Protein AF-A0A9P9H0X3-F1 (afdb_monomer_lite)

InterPro domains:
  IPR010730 Heterokaryon incompatibility [PF06985] (47-166)
  IPR052895 Heterokaryon Regulation/Transcriptional Modulator [PTHR24148] (1-156)

Sequence (168 aa):
MTEYQYSPIPHDKGVIRLLRLLQGFPCERVHCELFEVAAWKPDDITYEALSYTWGTPPATSTPEDDALRHSMSKDTLSKDSKPAGDITLEEITIQNRSGPTTMKIKPNLHSALRYLRRENQDRILWADAICINQLDGVEKGDQIGQMRYIYETPSKSLSGLAKETNSM

Structure (mmCIF, N/CA/C/O backbone):
data_AF-A0A9P9H0X3-F1
#
_entry.id   AF-A0A9P9H0X3-F1
#
loop_
_atom_site.group_PDB
_atom_site.id
_atom_site.type_symbol
_atom_site.label_atom_id
_atom_site.label_alt_id
_atom_site.label_comp_id
_atom_site.label_asym_id
_atom_site.label_entity_id
_atom_site.label_seq_id
_atom_site.pdbx_PDB_ins_code
_atom_site.Cartn_x
_atom_site.Cartn_y
_atom_site.Cartn_z
_atom_site.occupancy
_atom_site.B_iso_or_equiv
_atom_site.auth_seq_id
_atom_site.auth_comp_id
_atom_site.auth_asym_id
_atom_site.auth_atom_id
_atom_site.pdbx_PDB_model_num
ATOM 1 N N . MET A 1 1 ? 7.269 -2.880 16.894 1.00 66.62 1 MET A N 1
ATOM 2 C CA . MET A 1 1 ? 7.296 -3.406 15.512 1.00 66.62 1 MET A CA 1
ATOM 3 C C . MET A 1 1 ? 8.495 -2.804 14.810 1.00 66.62 1 MET A C 1
ATOM 5 O O . MET A 1 1 ? 8.867 -1.689 15.154 1.00 66.62 1 MET A O 1
ATOM 9 N N . THR A 1 2 ? 9.128 -3.544 13.906 1.00 87.94 2 THR A N 1
ATOM 10 C CA . THR A 1 2 ? 10.231 -3.037 13.080 1.00 87.94 2 THR A CA 1
ATOM 11 C C . THR A 1 2 ? 9.684 -2.303 11.859 1.00 87.94 2 THR A C 1
ATOM 13 O O . THR A 1 2 ? 8.585 -2.607 11.393 1.00 87.94 2 THR A O 1
ATOM 16 N N . GLU A 1 3 ? 10.444 -1.338 11.350 1.00 90.62 3 GLU A N 1
ATOM 17 C CA . GLU A 1 3 ? 10.111 -0.639 10.108 1.00 90.62 3 GLU A CA 1
ATOM 18 C C . GLU A 1 3 ? 10.191 -1.599 8.911 1.00 90.62 3 GLU A C 1
ATOM 20 O O . GLU A 1 3 ? 11.033 -2.502 8.874 1.00 90.62 3 GLU A O 1
ATOM 25 N N . TYR A 1 4 ? 9.283 -1.432 7.953 1.00 89.94 4 TYR A N 1
ATOM 26 C CA . TYR A 1 4 ? 9.244 -2.223 6.731 1.00 89.94 4 TYR A CA 1
ATOM 27 C C . TYR A 1 4 ? 10.502 -1.978 5.890 1.00 89.94 4 TYR A C 1
ATOM 29 O O . TYR A 1 4 ? 10.870 -0.836 5.621 1.00 89.94 4 TYR A O 1
ATOM 37 N N . GLN A 1 5 ? 11.125 -3.060 5.424 1.00 88.69 5 GLN A N 1
ATOM 38 C CA . GLN A 1 5 ? 12.251 -3.009 4.496 1.00 88.69 5 GLN A CA 1
ATOM 39 C C . GLN A 1 5 ? 11.839 -3.609 3.155 1.00 88.69 5 GLN A C 1
ATOM 41 O O . GLN A 1 5 ? 11.346 -4.738 3.092 1.00 88.69 5 GLN A O 1
ATOM 46 N N . TYR A 1 6 ? 12.054 -2.847 2.084 1.00 87.88 6 TYR A N 1
ATOM 47 C CA . TYR A 1 6 ? 11.773 -3.290 0.724 1.00 87.88 6 TYR A CA 1
ATOM 48 C C . TYR A 1 6 ? 12.706 -4.436 0.320 1.00 87.88 6 TYR A C 1
ATOM 50 O O . TYR A 1 6 ? 13.917 -4.374 0.528 1.00 87.88 6 TYR A O 1
ATOM 58 N N . SER A 1 7 ? 12.136 -5.468 -0.302 1.00 84.56 7 SER A N 1
ATOM 59 C CA . SER A 1 7 ? 12.920 -6.487 -1.010 1.00 84.56 7 SER A CA 1
ATOM 60 C C . SER A 1 7 ? 13.320 -5.938 -2.383 1.00 84.56 7 SER A C 1
ATOM 62 O O . SER A 1 7 ? 12.452 -5.376 -3.051 1.00 84.56 7 SER A O 1
ATOM 64 N N . PRO A 1 8 ? 14.587 -6.039 -2.818 1.00 83.31 8 PRO A N 1
ATOM 65 C CA . PRO A 1 8 ? 15.028 -5.478 -4.095 1.00 83.31 8 PRO A CA 1
ATOM 66 C C . PRO A 1 8 ? 14.317 -6.159 -5.272 1.00 83.31 8 PRO A C 1
ATOM 68 O O . PRO A 1 8 ? 14.339 -7.386 -5.381 1.00 83.31 8 PRO A O 1
ATOM 71 N N . ILE A 1 9 ? 13.714 -5.368 -6.166 1.00 80.12 9 ILE A N 1
ATOM 72 C CA . ILE A 1 9 ? 13.095 -5.888 -7.392 1.00 80.12 9 ILE A CA 1
ATOM 73 C C . ILE A 1 9 ? 14.159 -5.958 -8.497 1.00 80.12 9 ILE A C 1
ATOM 75 O O . ILE A 1 9 ? 14.846 -4.968 -8.742 1.00 80.12 9 ILE A O 1
ATOM 79 N N . PRO A 1 10 ? 14.277 -7.076 -9.234 1.00 73.31 10 PRO A N 1
ATOM 80 C CA . PRO A 1 10 ? 15.114 -7.134 -10.427 1.00 73.31 10 PRO A CA 1
ATOM 81 C C . PRO A 1 10 ? 14.610 -6.173 -11.518 1.00 73.31 10 PRO A C 1
ATOM 83 O O . PRO A 1 10 ? 13.527 -6.365 -12.074 1.00 73.31 10 PRO A O 1
ATOM 86 N N . HIS A 1 11 ? 15.437 -5.187 -11.865 1.00 64.38 11 HIS A N 1
ATOM 87 C CA . HIS A 1 11 ? 15.142 -4.116 -12.830 1.00 64.38 11 HIS A CA 1
ATOM 88 C C . HIS A 1 11 ? 14.782 -4.616 -14.248 1.00 64.38 11 HIS A C 1
ATOM 90 O O . HIS A 1 11 ? 14.040 -3.964 -14.974 1.00 64.38 11 HIS A O 1
ATOM 96 N N . ASP A 1 12 ? 15.252 -5.805 -14.631 1.00 64.12 12 ASP A N 1
ATOM 97 C CA . ASP A 1 12 ? 15.150 -6.337 -15.999 1.00 64.12 12 ASP A CA 1
ATOM 98 C C . ASP A 1 12 ? 13.827 -7.074 -16.304 1.00 64.12 12 ASP A C 1
ATOM 100 O O . ASP A 1 12 ? 13.519 -7.388 -17.449 1.00 64.12 12 ASP A O 1
ATOM 104 N N . LYS A 1 13 ? 13.013 -7.391 -15.285 1.00 63.75 13 LYS A N 1
ATOM 105 C CA . LYS A 1 13 ? 11.891 -8.343 -15.444 1.00 63.75 13 LYS A CA 1
ATOM 106 C C . LYS A 1 13 ? 10.502 -7.716 -15.530 1.00 63.75 13 LYS A C 1
ATOM 108 O O . LYS A 1 13 ? 9.520 -8.459 -15.581 1.00 63.75 13 LYS A O 1
ATOM 113 N N . GLY A 1 14 ? 10.406 -6.385 -15.529 1.00 75.38 14 GLY A N 1
ATOM 114 C CA . GLY A 1 14 ? 9.121 -5.684 -15.519 1.00 75.38 14 GLY A CA 1
ATOM 115 C C . GLY A 1 14 ? 8.250 -6.108 -14.335 1.00 75.38 14 GLY A C 1
ATOM 116 O O . GLY A 1 14 ? 7.083 -6.438 -14.510 1.00 75.38 14 GLY A O 1
ATOM 117 N N . VAL A 1 15 ? 8.843 -6.244 -13.148 1.00 83.81 15 VAL A N 1
ATOM 118 C CA . VAL A 1 15 ? 8.141 -6.657 -11.927 1.00 83.81 15 VAL A CA 1
ATOM 119 C C . VAL A 1 15 ? 7.685 -5.409 -11.179 1.00 83.81 15 VAL A C 1
ATOM 121 O O . VAL A 1 15 ? 8.454 -4.464 -11.018 1.00 83.81 15 VAL A O 1
ATOM 124 N N . ILE A 1 16 ? 6.444 -5.409 -10.706 1.00 85.56 16 ILE A N 1
ATOM 125 C CA . ILE A 1 16 ? 5.868 -4.346 -9.878 1.00 85.56 16 ILE A CA 1
ATOM 126 C C . ILE A 1 16 ? 5.445 -4.926 -8.531 1.00 85.56 16 ILE A C 1
ATOM 128 O O . ILE A 1 16 ? 5.124 -6.111 -8.428 1.00 85.56 16 ILE A O 1
ATOM 132 N N . ARG A 1 17 ? 5.413 -4.096 -7.487 1.00 89.62 17 ARG A N 1
ATOM 133 C CA . ARG A 1 17 ? 4.764 -4.469 -6.224 1.00 89.62 17 ARG A CA 1
ATOM 134 C C . ARG A 1 17 ? 3.307 -4.039 -6.246 1.00 89.62 17 ARG A C 1
ATOM 136 O O . ARG A 1 17 ? 2.993 -2.942 -6.697 1.00 89.62 17 ARG A O 1
ATOM 143 N N . LEU A 1 18 ? 2.439 -4.891 -5.725 1.00 90.62 18 LEU A N 1
ATOM 144 C CA . LEU A 1 18 ? 1.043 -4.589 -5.461 1.00 90.62 18 LEU A CA 1
ATOM 145 C C . LEU A 1 18 ? 0.782 -4.630 -3.961 1.00 90.62 18 LEU A C 1
ATOM 147 O O . LEU A 1 18 ? 1.383 -5.406 -3.214 1.00 90.62 18 LEU A O 1
ATOM 151 N N . LEU A 1 19 ? -0.146 -3.781 -3.543 1.00 93.25 19 LEU A N 1
ATOM 152 C CA . LEU A 1 19 ? -0.620 -3.662 -2.180 1.00 93.25 19 LEU A CA 1
ATOM 153 C C . LEU A 1 19 ? -1.914 -4.459 -2.031 1.00 93.25 19 LEU A C 1
ATOM 155 O O . LEU A 1 19 ? -2.941 -4.077 -2.588 1.00 93.25 19 LEU A O 1
ATOM 159 N N . ARG A 1 20 ? -1.908 -5.529 -1.238 1.00 94.88 20 ARG A N 1
ATOM 160 C CA . ARG A 1 20 ? -3.151 -6.136 -0.754 1.00 94.88 20 ARG A CA 1
ATOM 161 C C . ARG A 1 20 ? -3.577 -5.407 0.511 1.00 94.88 20 ARG A C 1
ATOM 163 O O . ARG A 1 20 ? -2.961 -5.562 1.557 1.00 94.88 20 ARG A O 1
ATOM 170 N N . LEU A 1 21 ? -4.621 -4.605 0.412 1.00 95.75 21 LEU A N 1
ATOM 171 C CA . LEU A 1 21 ? -5.291 -3.983 1.542 1.00 95.75 21 LEU A CA 1
ATOM 172 C C . LEU A 1 21 ? -6.200 -5.022 2.204 1.00 95.75 21 LEU A C 1
ATOM 174 O O . LEU A 1 21 ? -7.173 -5.457 1.585 1.00 95.75 21 LEU A O 1
ATOM 178 N N . LEU A 1 22 ? -5.871 -5.418 3.435 1.00 95.81 22 LEU A N 1
ATOM 179 C CA . LEU A 1 22 ? -6.607 -6.457 4.152 1.00 95.81 22 LEU A CA 1
ATOM 180 C C . LEU A 1 22 ? -7.947 -5.931 4.669 1.00 95.81 22 LEU A C 1
ATOM 182 O O . LEU A 1 22 ? -8.069 -4.769 5.080 1.00 95.81 22 LEU A O 1
ATOM 186 N N . GLN A 1 23 ? -8.941 -6.813 4.667 1.00 95.44 23 GLN A N 1
ATOM 187 C CA . GLN A 1 23 ? -10.254 -6.545 5.225 1.00 95.44 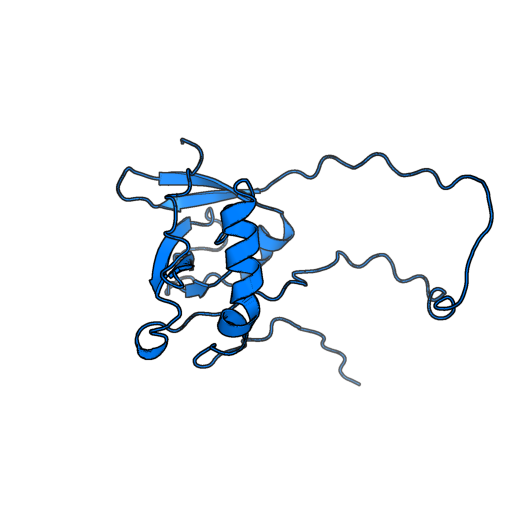23 GLN A CA 1
ATOM 188 C C . GLN A 1 23 ? -10.200 -6.220 6.723 1.00 95.44 23 GLN A C 1
ATOM 190 O O . GLN A 1 23 ? -9.303 -6.645 7.453 1.00 95.44 23 GLN A O 1
ATOM 195 N N . GLY A 1 24 ? -11.208 -5.494 7.195 1.00 92.31 24 GLY A N 1
ATOM 196 C CA . GLY A 1 24 ? -11.478 -5.324 8.621 1.00 92.31 24 GLY A CA 1
ATOM 197 C C . GLY A 1 24 ? -12.249 -4.045 8.919 1.00 92.31 24 GLY A C 1
ATOM 198 O O . GLY A 1 24 ? -12.585 -3.278 8.015 1.00 92.31 24 GLY A O 1
ATOM 199 N N . PHE A 1 25 ? -12.445 -3.744 10.201 1.00 89.38 25 PHE A N 1
ATOM 200 C CA . PHE A 1 25 ? -13.312 -2.646 10.639 1.00 89.38 25 PHE A CA 1
ATOM 201 C C . PHE A 1 25 ? -12.697 -1.242 10.483 1.00 89.38 25 PHE A C 1
ATOM 203 O O . PHE A 1 25 ? -11.483 -1.091 10.628 1.00 89.38 25 PHE A O 1
ATOM 210 N N . PRO A 1 26 ? -13.501 -0.182 10.272 1.00 81.44 26 PRO A N 1
ATOM 211 C CA . PRO A 1 26 ? -13.001 1.189 10.094 1.00 81.44 26 PRO A CA 1
ATOM 212 C C . PRO A 1 26 ? -12.150 1.735 11.255 1.00 81.44 26 PRO A C 1
ATOM 214 O O . PRO A 1 26 ? -11.264 2.564 11.041 1.00 81.44 26 PRO A O 1
ATOM 217 N N . CYS A 1 27 ? -12.414 1.281 12.484 1.00 86.25 27 CYS A N 1
ATOM 218 C CA . CYS A 1 27 ? -11.710 1.728 13.690 1.00 86.25 27 CYS A CA 1
ATOM 219 C C . CYS A 1 27 ? -10.345 1.055 13.890 1.00 86.25 27 CYS A C 1
ATOM 221 O O . CYS A 1 27 ? -9.547 1.514 14.706 1.00 86.25 27 CYS A O 1
ATOM 223 N N . GLU A 1 28 ? -10.066 -0.033 13.176 1.00 90.75 28 GLU A N 1
ATOM 224 C CA . GLU A 1 28 ? -8.806 -0.749 13.321 1.00 90.75 28 GLU A CA 1
ATOM 225 C C . GLU A 1 28 ? -7.683 -0.073 12.528 1.00 90.75 28 GLU A C 1
ATOM 227 O O . GLU A 1 28 ? -7.880 0.746 11.620 1.00 90.75 28 GLU A O 1
ATOM 232 N N . ARG A 1 29 ? -6.451 -0.446 12.870 1.00 92.88 29 ARG A N 1
ATOM 233 C CA . ARG A 1 29 ? -5.286 -0.074 12.077 1.00 92.88 29 ARG A CA 1
ATOM 234 C C . ARG A 1 29 ? -5.383 -0.692 10.681 1.00 92.88 29 ARG A C 1
ATOM 236 O O . ARG A 1 29 ? -5.866 -1.814 10.508 1.00 92.88 29 ARG A O 1
ATOM 243 N N . VAL A 1 30 ? -4.906 0.049 9.685 1.00 95.44 30 VAL A N 1
ATOM 244 C CA . VAL A 1 30 ? -4.789 -0.451 8.317 1.00 95.44 30 VAL A CA 1
ATOM 245 C C . VAL A 1 30 ? -3.696 -1.516 8.269 1.00 95.44 30 VAL A C 1
ATOM 247 O O . VAL A 1 30 ? -2.540 -1.244 8.601 1.00 95.44 30 VAL A O 1
ATOM 250 N N . HIS A 1 31 ? -4.082 -2.722 7.860 1.00 96.00 31 HIS A N 1
ATOM 251 C CA . HIS A 1 31 ? -3.174 -3.830 7.612 1.00 96.00 31 HIS A CA 1
ATOM 252 C C . HIS A 1 31 ? -3.106 -4.090 6.114 1.00 96.00 31 HIS A C 1
ATOM 254 O O . HIS A 1 31 ? -4.135 -4.106 5.434 1.00 96.00 31 HIS A O 1
ATOM 260 N N . CYS A 1 32 ? -1.898 -4.305 5.619 1.00 95.62 32 CYS A N 1
ATOM 261 C CA . CYS A 1 32 ? -1.650 -4.589 4.221 1.00 95.62 32 CYS A CA 1
ATOM 262 C C . CYS A 1 32 ? -0.624 -5.710 4.062 1.00 95.62 32 CYS A C 1
ATOM 264 O O . CYS A 1 32 ? 0.172 -5.958 4.962 1.00 95.62 32 CYS A O 1
ATOM 266 N N . GLU A 1 33 ? -0.583 -6.321 2.887 1.00 95.00 33 GLU A N 1
ATOM 267 C CA . GLU A 1 33 ? 0.533 -7.140 2.412 1.00 95.00 33 GLU A CA 1
ATOM 268 C C . GLU A 1 33 ? 1.119 -6.492 1.158 1.00 95.00 33 GLU A C 1
ATOM 270 O O . GLU A 1 33 ? 0.382 -5.940 0.337 1.00 95.00 33 GLU A O 1
ATOM 275 N N . LEU A 1 34 ? 2.438 -6.571 0.994 1.00 92.75 34 LEU A N 1
ATOM 276 C CA . LEU A 1 34 ? 3.112 -6.146 -0.229 1.00 92.75 34 LEU A CA 1
ATOM 277 C C . LEU A 1 34 ? 3.665 -7.381 -0.936 1.00 92.75 34 LEU A C 1
ATOM 279 O O . LEU A 1 34 ? 4.358 -8.190 -0.318 1.00 92.75 34 LEU A O 1
ATOM 283 N N . PHE A 1 35 ? 3.343 -7.540 -2.216 1.00 90.00 35 PHE A N 1
ATOM 284 C CA . PHE A 1 35 ? 3.759 -8.704 -2.994 1.00 90.00 35 PHE A CA 1
ATOM 285 C C . PHE A 1 35 ? 4.140 -8.312 -4.420 1.00 90.00 35 PHE A C 1
ATOM 287 O O . PHE A 1 35 ? 3.642 -7.331 -4.967 1.00 90.00 35 PHE A O 1
ATOM 294 N N . GLU A 1 36 ? 5.057 -9.071 -5.006 1.00 88.50 36 GLU A N 1
ATOM 295 C CA . GLU A 1 36 ? 5.638 -8.799 -6.320 1.00 88.50 36 GLU A CA 1
ATOM 296 C C . GLU A 1 36 ? 4.898 -9.566 -7.415 1.00 88.50 36 GLU A C 1
ATOM 298 O O . GLU A 1 36 ? 4.583 -10.749 -7.260 1.00 88.50 36 GLU A O 1
ATOM 303 N N . VAL A 1 37 ? 4.641 -8.897 -8.537 1.00 84.06 37 VAL A N 1
ATOM 304 C CA . VAL A 1 37 ? 3.985 -9.472 -9.712 1.00 84.06 37 VAL A CA 1
ATOM 305 C C . VAL A 1 37 ? 4.707 -9.048 -10.983 1.00 84.06 37 VAL A C 1
ATOM 307 O O . VAL A 1 37 ? 5.234 -7.942 -11.083 1.00 84.06 37 VAL A O 1
ATOM 310 N N . ALA A 1 38 ? 4.726 -9.924 -11.981 1.00 78.75 38 ALA A N 1
ATOM 311 C CA . ALA A 1 38 ? 5.245 -9.600 -13.303 1.00 78.75 38 ALA A CA 1
ATOM 312 C C . ALA A 1 38 ? 4.222 -8.750 -14.078 1.00 78.75 38 ALA A C 1
ATOM 314 O O . ALA A 1 38 ? 3.157 -9.249 -14.431 1.00 78.75 38 ALA A O 1
ATOM 315 N N . ALA A 1 39 ? 4.549 -7.494 -14.393 1.00 68.12 39 ALA A N 1
ATOM 316 C CA . ALA A 1 39 ? 3.667 -6.573 -15.119 1.00 68.12 39 ALA A CA 1
ATOM 317 C C . ALA A 1 39 ? 3.323 -7.053 -16.540 1.00 68.12 39 ALA A C 1
ATOM 319 O O . ALA A 1 39 ? 2.292 -6.677 -17.086 1.00 68.12 39 ALA A O 1
ATOM 320 N N . TRP A 1 40 ? 4.154 -7.919 -17.129 1.00 64.69 40 TRP A N 1
ATOM 321 C CA . TRP A 1 40 ? 3.929 -8.513 -18.451 1.00 64.69 40 TRP A CA 1
ATOM 322 C C . TRP A 1 40 ? 2.956 -9.708 -18.449 1.00 64.69 40 TRP A C 1
ATOM 324 O O . TRP A 1 40 ? 2.642 -10.227 -19.519 1.00 64.69 40 TRP A O 1
ATOM 334 N N . LYS A 1 41 ? 2.456 -10.142 -17.280 1.00 62.94 41 LYS A N 1
ATOM 335 C CA . LYS A 1 41 ? 1.371 -11.135 -17.142 1.00 62.94 41 LYS A CA 1
ATOM 336 C C . LYS A 1 41 ? 0.154 -10.538 -16.422 1.00 62.94 41 LYS A C 1
ATOM 338 O O . LYS A 1 41 ? -0.107 -10.877 -15.268 1.00 62.94 41 LYS A O 1
ATOM 343 N N . PRO A 1 42 ? -0.604 -9.654 -17.083 1.00 55.94 42 PRO A N 1
ATOM 344 C CA . PRO A 1 42 ? -1.773 -9.020 -16.478 1.00 55.94 42 PRO A CA 1
ATOM 345 C C . PRO A 1 42 ? -2.994 -9.942 -16.332 1.00 55.94 42 PRO A C 1
ATOM 347 O O . PRO A 1 42 ? -3.918 -9.597 -15.599 1.00 55.94 42 PRO A O 1
ATOM 350 N N . ASP A 1 43 ? -3.015 -11.099 -17.003 1.00 58.81 43 ASP A N 1
ATOM 351 C CA . ASP A 1 43 ? -4.198 -11.973 -17.054 1.00 58.81 43 ASP A CA 1
ATOM 352 C C . ASP A 1 43 ? -4.518 -12.684 -15.727 1.00 58.81 43 ASP A C 1
ATOM 354 O O . ASP A 1 43 ? -5.648 -13.129 -15.535 1.00 58.81 43 ASP A O 1
ATOM 358 N N . ASP A 1 44 ? -3.568 -12.752 -14.788 1.00 65.12 44 ASP A N 1
ATOM 359 C CA . ASP A 1 44 ? -3.752 -13.489 -13.529 1.00 65.12 44 ASP A CA 1
ATOM 360 C C . ASP A 1 44 ? -4.194 -12.604 -12.347 1.00 65.12 44 ASP A C 1
ATOM 362 O O . ASP A 1 44 ? -4.659 -13.129 -11.332 1.00 65.12 44 ASP A O 1
ATOM 366 N N . ILE A 1 45 ? -4.032 -11.272 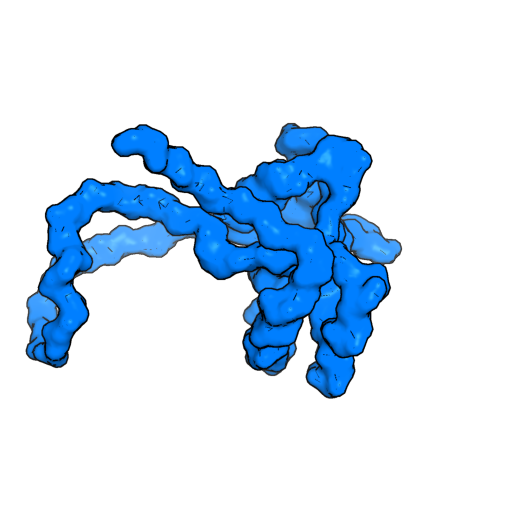-12.420 1.00 72.56 45 ILE A N 1
ATOM 367 C CA . ILE A 1 45 ? -4.240 -10.384 -11.261 1.00 72.56 45 ILE A CA 1
ATOM 368 C C . ILE A 1 45 ? -4.906 -9.067 -11.668 1.00 72.56 45 ILE A C 1
ATOM 370 O O . ILE A 1 45 ? -4.326 -8.238 -12.365 1.00 72.56 45 ILE A O 1
ATOM 374 N N . THR A 1 46 ? -6.102 -8.830 -11.128 1.00 78.12 46 THR A N 1
ATOM 375 C CA . THR A 1 46 ? -6.795 -7.540 -11.209 1.00 78.12 46 THR A CA 1
ATOM 376 C C . THR A 1 46 ? -6.425 -6.662 -10.018 1.00 78.12 46 THR A C 1
ATOM 378 O O . THR A 1 46 ? -6.538 -7.087 -8.867 1.00 78.12 46 THR A O 1
ATOM 381 N N . TYR A 1 47 ? -6.016 -5.423 -10.288 1.00 80.69 47 TYR A N 1
ATOM 382 C CA . TYR A 1 47 ? -5.709 -4.424 -9.267 1.00 80.69 47 TYR A CA 1
ATOM 383 C C . TYR A 1 47 ? -6.198 -3.035 -9.680 1.00 80.69 47 TYR A C 1
ATOM 385 O O . TYR A 1 47 ? -6.446 -2.765 -10.855 1.00 80.69 47 TYR A O 1
ATOM 393 N N . GLU A 1 48 ? -6.319 -2.142 -8.700 1.00 81.94 48 GLU A N 1
ATOM 394 C CA . GLU A 1 48 ? -6.750 -0.761 -8.918 1.00 81.94 48 GLU A CA 1
ATOM 395 C C . GLU A 1 48 ? -5.596 0.208 -8.662 1.00 81.94 48 GLU A C 1
ATOM 397 O O . GLU A 1 48 ? -5.035 0.259 -7.566 1.00 81.94 48 GLU A O 1
ATOM 402 N N . ALA A 1 49 ? -5.228 0.985 -9.681 1.00 82.00 49 ALA A N 1
ATOM 403 C CA . ALA A 1 49 ? -4.179 1.987 -9.561 1.00 82.00 49 ALA A CA 1
ATOM 404 C C . ALA A 1 49 ? -4.706 3.252 -8.879 1.00 82.00 49 ALA A C 1
ATOM 406 O O . ALA A 1 49 ? -5.709 3.847 -9.286 1.00 82.00 49 ALA A O 1
ATOM 407 N N . LEU A 1 50 ? -3.991 3.687 -7.849 1.00 80.19 50 LEU A N 1
ATOM 408 C CA . LEU A 1 50 ? -4.318 4.871 -7.097 1.00 80.19 50 LEU A CA 1
ATOM 409 C C . LEU A 1 50 ? -3.721 6.135 -7.783 1.00 80.19 50 LEU A C 1
ATOM 411 O O . LEU A 1 50 ? -2.593 6.514 -7.497 1.00 80.19 50 LEU A O 1
ATOM 415 N N . SER A 1 51 ? -4.491 6.817 -8.650 1.00 65.50 51 SER A N 1
ATOM 416 C CA . SER A 1 51 ? -4.184 8.118 -9.298 1.00 65.50 51 SER A CA 1
ATOM 417 C C . SER A 1 51 ? -3.555 9.198 -8.400 1.00 65.50 51 SER A C 1
ATOM 419 O O . SER A 1 51 ? -4.097 9.543 -7.360 1.00 65.50 51 SER A O 1
ATOM 421 N N . TYR A 1 52 ? -2.491 9.841 -8.885 1.00 52.09 52 TYR A N 1
ATOM 422 C CA . TYR A 1 52 ? -1.630 10.839 -8.221 1.00 52.09 52 TYR A CA 1
ATOM 423 C C . TYR A 1 52 ? -2.294 12.036 -7.494 1.00 52.09 52 TYR A C 1
ATOM 425 O O . TYR A 1 52 ? -1.605 12.782 -6.798 1.00 52.09 52 TYR A O 1
ATOM 433 N N . THR A 1 53 ? -3.605 12.241 -7.605 1.00 52.00 53 THR A N 1
ATOM 434 C CA . THR A 1 53 ? -4.355 13.334 -6.964 1.00 52.00 53 THR A CA 1
ATOM 435 C C . THR A 1 53 ? -5.224 12.833 -5.808 1.00 52.00 53 THR A C 1
ATOM 437 O O . THR A 1 53 ? -6.433 13.066 -5.780 1.00 52.00 53 THR A O 1
ATOM 440 N N . TRP A 1 54 ? -4.632 12.145 -4.828 1.00 52.88 54 TRP A N 1
ATOM 441 C CA . TRP A 1 54 ? -5.322 11.794 -3.576 1.00 52.88 54 TRP A CA 1
ATOM 442 C C . TRP A 1 54 ? -5.491 13.030 -2.694 1.00 52.88 54 TRP A C 1
ATOM 444 O O . TRP A 1 54 ? -4.763 13.201 -1.719 1.00 52.88 54 TRP A O 1
ATOM 454 N N . GLY A 1 55 ? -6.431 13.895 -3.079 1.00 40.09 55 GLY A N 1
ATOM 455 C CA . GLY A 1 55 ? -6.873 15.067 -2.333 1.00 40.09 55 GLY A CA 1
ATOM 456 C C . GLY A 1 55 ? -5.777 16.106 -2.128 1.00 40.09 55 GLY A C 1
ATOM 457 O O . GLY A 1 55 ? -5.042 16.066 -1.142 1.00 40.09 55 GLY A O 1
ATOM 458 N N . THR A 1 56 ? -5.721 17.116 -2.996 1.00 41.69 56 THR A N 1
ATOM 459 C CA . THR A 1 56 ? -5.294 18.433 -2.517 1.00 41.69 56 THR A CA 1
ATOM 460 C C . THR A 1 56 ? -6.232 18.767 -1.350 1.00 41.69 56 THR A C 1
ATOM 462 O O . THR A 1 56 ? -7.449 18.655 -1.538 1.00 41.69 56 THR A O 1
ATOM 465 N N . PRO A 1 57 ? -5.755 19.136 -0.143 1.00 42.09 57 PRO A N 1
ATOM 466 C CA . PRO A 1 57 ? -6.650 19.831 0.775 1.00 42.09 57 PRO A CA 1
ATOM 467 C C . PRO A 1 57 ? -7.239 21.001 -0.020 1.00 42.09 57 PRO A C 1
ATOM 469 O O . PRO A 1 57 ? -6.479 21.603 -0.787 1.00 42.09 57 PRO A O 1
ATOM 472 N N . PRO A 1 58 ? -8.547 21.298 0.068 1.00 39.22 58 PRO A N 1
ATOM 473 C CA . PRO A 1 58 ? -9.089 22.470 -0.594 1.00 39.22 58 PRO A CA 1
ATOM 474 C C . PRO A 1 58 ? -8.288 23.667 -0.086 1.00 39.22 58 PRO A C 1
ATOM 476 O O . PRO A 1 58 ? -8.449 24.110 1.051 1.00 39.22 58 PRO A O 1
ATOM 479 N N . ALA A 1 59 ? -7.348 24.134 -0.908 1.00 42.47 59 ALA A N 1
ATOM 480 C CA . ALA A 1 59 ? -6.781 25.445 -0.746 1.00 42.47 59 ALA A CA 1
ATOM 481 C C . ALA A 1 59 ? -7.983 26.349 -0.944 1.00 42.47 59 ALA A C 1
ATOM 483 O O . ALA A 1 59 ? -8.610 26.321 -2.003 1.00 42.47 59 ALA A O 1
ATOM 484 N N . THR A 1 60 ? -8.365 27.009 0.142 1.00 32.03 60 THR A N 1
ATOM 485 C CA . THR A 1 60 ? -9.400 28.024 0.212 1.00 32.03 60 THR A CA 1
ATOM 486 C C . THR A 1 60 ? -9.481 28.746 -1.124 1.00 32.03 60 THR A C 1
ATOM 488 O O . THR A 1 60 ? -8.536 29.421 -1.523 1.00 32.03 60 THR A O 1
ATOM 491 N N . SER A 1 61 ? -10.574 28.524 -1.844 1.00 38.72 61 SER A N 1
ATOM 492 C CA . SER A 1 61 ? -10.843 29.153 -3.124 1.00 38.72 61 SER A CA 1
ATOM 493 C C . SER A 1 61 ? -10.945 30.662 -2.910 1.00 38.72 61 SER A C 1
ATOM 495 O O . SER A 1 61 ? -11.993 31.159 -2.497 1.00 38.72 61 SER A O 1
ATOM 497 N N . THR A 1 62 ? -9.865 31.394 -3.165 1.00 36.09 62 THR A N 1
ATOM 498 C CA . THR A 1 62 ? -9.959 32.794 -3.574 1.00 36.09 62 THR A CA 1
ATOM 499 C C . THR A 1 62 ? -10.056 32.811 -5.100 1.00 36.09 62 THR A C 1
ATOM 501 O O . THR A 1 62 ? -9.180 32.261 -5.772 1.00 36.09 62 THR A O 1
ATOM 504 N N . PRO A 1 63 ? -11.136 33.364 -5.672 1.00 40.62 63 PRO A N 1
ATOM 505 C CA . PRO A 1 63 ? -11.326 33.417 -7.114 1.00 40.62 63 PRO A CA 1
ATOM 506 C C . PRO A 1 63 ? -10.472 34.547 -7.702 1.00 40.62 63 PRO A C 1
ATOM 508 O O . PRO A 1 63 ? -10.981 35.635 -7.942 1.00 40.62 63 PRO A O 1
ATOM 511 N N . GLU A 1 64 ? -9.170 34.325 -7.900 1.00 40.22 64 GLU A N 1
ATOM 512 C CA . GLU A 1 64 ? -8.319 35.310 -8.598 1.00 40.22 64 GLU A CA 1
ATOM 513 C C . GLU A 1 64 ? -7.134 34.748 -9.412 1.00 40.22 64 GLU A C 1
ATOM 515 O O . GLU A 1 64 ? -6.454 35.520 -10.080 1.00 40.22 64 GLU A O 1
ATOM 520 N N . ASP A 1 65 ? -6.919 33.430 -9.485 1.00 37.28 65 ASP A N 1
ATOM 521 C CA . ASP A 1 65 ? -5.721 32.855 -10.139 1.00 37.28 65 ASP A CA 1
ATOM 522 C C . ASP A 1 65 ? -5.955 32.235 -11.540 1.00 37.28 65 ASP A C 1
ATOM 524 O O . ASP A 1 65 ? -5.275 31.290 -11.938 1.00 37.28 65 ASP A O 1
ATOM 528 N N . ASP A 1 66 ? -6.890 32.775 -12.336 1.00 39.38 66 ASP A N 1
ATOM 529 C CA . ASP A 1 66 ? -7.117 32.323 -13.731 1.00 39.38 66 ASP A CA 1
ATOM 530 C C . ASP A 1 66 ? -6.324 33.118 -14.793 1.00 39.38 66 ASP A C 1
ATOM 532 O O . ASP A 1 66 ? -6.517 32.943 -15.991 1.00 39.38 66 ASP A O 1
ATOM 536 N N . ALA A 1 67 ? -5.392 33.998 -14.410 1.00 37.81 67 ALA A N 1
ATOM 537 C CA . ALA A 1 67 ? -4.779 34.915 -15.379 1.00 37.81 67 ALA A CA 1
ATOM 538 C C . ALA A 1 67 ? -3.263 35.101 -15.262 1.00 37.81 67 ALA A C 1
ATOM 540 O O . ALA A 1 67 ? -2.793 36.221 -15.402 1.00 37.81 67 ALA A O 1
ATOM 541 N N . LEU A 1 68 ? -2.454 34.052 -15.065 1.00 39.16 68 LEU A N 1
ATOM 542 C CA . LEU A 1 68 ? -0.996 34.201 -15.235 1.00 39.16 68 LEU A CA 1
ATOM 543 C C . LEU A 1 68 ? -0.270 32.904 -15.631 1.00 39.16 68 LEU A C 1
ATOM 545 O O . LEU A 1 68 ? 0.665 32.435 -14.990 1.00 39.16 68 LEU A O 1
ATOM 549 N N . ARG A 1 69 ? -0.640 32.356 -16.792 1.00 41.88 69 ARG A N 1
ATOM 550 C CA . ARG A 1 69 ? 0.307 31.623 -17.647 1.00 41.88 69 ARG A CA 1
ATOM 551 C C . ARG A 1 69 ? 0.697 32.526 -18.810 1.00 41.88 69 ARG A C 1
ATOM 553 O O . ARG A 1 69 ? 0.112 32.379 -19.871 1.00 41.88 69 ARG A O 1
ATOM 560 N N . HIS A 1 70 ? 1.634 33.458 -18.619 1.00 33.88 70 HIS A N 1
ATOM 561 C CA . HIS A 1 70 ? 2.518 33.967 -19.683 1.00 33.88 70 HIS A CA 1
ATOM 562 C C . HIS A 1 70 ? 3.639 34.865 -19.118 1.00 33.88 70 HIS A C 1
ATOM 564 O O . HIS A 1 70 ? 3.375 35.888 -18.499 1.00 33.88 70 HIS A O 1
ATOM 570 N N . SER A 1 71 ? 4.875 34.514 -19.491 1.00 34.72 71 SER A N 1
ATOM 571 C CA . SER A 1 71 ? 6.072 35.368 -19.605 1.00 34.72 71 SER A CA 1
ATOM 572 C C . SER A 1 71 ? 6.897 35.740 -18.352 1.00 34.72 71 SER A C 1
ATOM 574 O O . SER A 1 71 ? 6.431 35.781 -17.224 1.00 34.72 71 SER A O 1
ATOM 576 N N . MET A 1 72 ? 8.188 35.955 -18.622 1.00 31.72 72 MET A N 1
ATOM 577 C CA . MET A 1 72 ? 9.367 35.960 -17.748 1.00 31.72 72 MET A CA 1
ATOM 578 C C . MET A 1 72 ? 9.565 37.189 -16.828 1.00 31.72 72 MET A C 1
ATOM 580 O O . MET A 1 72 ? 9.157 38.295 -17.162 1.00 31.72 72 MET A O 1
ATOM 584 N N . SER A 1 73 ? 10.364 36.963 -15.769 1.00 41.66 73 SER A N 1
ATOM 585 C CA . SER A 1 73 ? 11.325 37.858 -15.076 1.00 41.66 73 SER A CA 1
ATOM 586 C C . SER A 1 73 ? 10.874 39.201 -14.468 1.00 41.66 73 SER A C 1
ATOM 588 O O . SER A 1 73 ? 10.728 40.179 -15.194 1.00 41.66 73 SER A O 1
ATOM 590 N N . LYS A 1 74 ? 10.900 39.310 -13.123 1.00 32.81 74 LYS A N 1
ATOM 591 C CA . LYS A 1 74 ? 11.749 40.254 -12.343 1.00 32.81 74 LYS A CA 1
ATOM 592 C C . LYS A 1 74 ? 11.511 40.167 -10.822 1.00 32.81 74 LYS A C 1
ATOM 594 O O . LYS A 1 74 ? 10.379 40.124 -10.366 1.00 32.81 74 LYS A O 1
ATOM 599 N N . ASP A 1 75 ? 12.630 40.153 -10.103 1.00 31.75 75 ASP A N 1
ATOM 600 C CA . ASP A 1 75 ? 12.934 40.681 -8.764 1.00 31.75 75 ASP A CA 1
ATOM 601 C C . ASP A 1 75 ? 11.844 40.908 -7.688 1.00 31.75 75 ASP A C 1
ATOM 603 O O . ASP A 1 75 ? 10.955 41.739 -7.822 1.00 31.75 75 ASP A O 1
ATOM 607 N N . THR A 1 76 ? 12.134 40.300 -6.526 1.00 37.31 76 THR A N 1
ATOM 608 C CA . THR A 1 76 ? 12.137 40.891 -5.167 1.00 37.31 76 THR A CA 1
ATOM 609 C C . THR A 1 76 ? 10.810 41.352 -4.541 1.00 37.31 76 THR A C 1
ATOM 611 O O . THR A 1 76 ? 10.388 42.488 -4.714 1.00 37.31 76 THR A O 1
ATOM 614 N N . LEU A 1 77 ? 10.252 40.511 -3.655 1.00 35.00 77 LEU A N 1
ATOM 615 C CA . LEU A 1 77 ? 10.206 40.706 -2.185 1.00 35.00 77 LEU A CA 1
ATOM 616 C C . LEU A 1 77 ? 8.927 40.121 -1.548 1.00 35.00 77 LEU A C 1
ATOM 618 O O . LEU A 1 77 ? 7.811 40.465 -1.916 1.00 35.00 77 LEU A O 1
ATOM 622 N N . SER A 1 78 ? 9.156 39.293 -0.526 1.00 41.72 78 SER A N 1
ATOM 623 C CA . SER A 1 78 ? 8.266 38.928 0.586 1.00 41.72 78 SER A CA 1
ATOM 624 C C . SER A 1 78 ? 6.892 38.326 0.279 1.00 41.72 78 SER A C 1
ATOM 626 O O . SER A 1 78 ? 5.889 39.016 0.130 1.00 41.72 78 SER A O 1
ATOM 628 N N . LYS A 1 79 ? 6.812 37.001 0.416 1.00 34.47 79 LYS A N 1
ATOM 629 C CA . LYS A 1 79 ? 5.664 36.362 1.063 1.00 34.47 79 LYS A CA 1
ATOM 630 C C . LYS A 1 79 ? 6.222 35.417 2.110 1.00 34.47 79 LYS A C 1
ATOM 632 O O . LYS A 1 79 ? 6.960 34.500 1.763 1.00 34.47 79 LYS A O 1
ATOM 637 N N . ASP A 1 80 ? 5.915 35.699 3.370 1.00 37.69 80 ASP A N 1
ATOM 638 C CA . ASP A 1 80 ? 6.194 34.845 4.515 1.00 37.69 80 ASP A CA 1
ATOM 639 C C . ASP A 1 80 ? 5.777 33.404 4.211 1.00 37.69 80 ASP A C 1
ATOM 641 O O . ASP A 1 80 ? 4.607 33.021 4.305 1.00 37.69 80 ASP A O 1
ATOM 645 N N . SER A 1 81 ? 6.760 32.598 3.818 1.00 41.50 81 SER A N 1
ATOM 646 C CA . SER A 1 81 ? 6.644 31.154 3.794 1.00 41.50 81 SER A CA 1
ATOM 647 C C . SER A 1 81 ? 6.381 30.732 5.229 1.00 41.50 81 SER A C 1
ATOM 649 O O . SER A 1 81 ? 7.297 30.714 6.053 1.00 41.50 81 SER A O 1
ATOM 651 N N . LYS A 1 82 ? 5.118 30.412 5.539 1.00 48.62 82 LYS A N 1
ATOM 652 C CA . LYS A 1 82 ? 4.782 29.625 6.728 1.00 48.62 82 LYS A CA 1
ATOM 653 C C . LYS A 1 82 ? 5.815 28.495 6.814 1.00 48.62 82 LYS A C 1
ATOM 655 O O . LYS A 1 82 ? 5.989 27.795 5.810 1.00 48.62 82 LYS A O 1
ATOM 660 N N . PRO A 1 83 ? 6.532 28.338 7.941 1.00 39.16 83 PRO A N 1
ATOM 661 C CA . PRO A 1 83 ? 7.526 27.285 8.050 1.00 39.16 83 PRO A CA 1
ATOM 662 C C . PRO A 1 83 ? 6.818 25.963 7.782 1.00 39.16 83 PRO A C 1
ATOM 664 O O . PRO A 1 83 ? 5.680 25.788 8.222 1.00 39.16 83 PRO A O 1
ATOM 667 N N . ALA A 1 84 ? 7.462 25.097 6.997 1.00 51.16 84 ALA A N 1
ATOM 668 C CA . ALA A 1 84 ? 6.974 23.774 6.639 1.00 51.16 84 ALA A CA 1
ATOM 669 C C . ALA A 1 84 ? 6.417 23.086 7.893 1.00 51.16 84 ALA A C 1
ATOM 671 O O . ALA A 1 84 ? 7.176 22.634 8.747 1.00 51.16 84 ALA A O 1
ATOM 672 N N . GLY A 1 85 ? 5.090 23.120 8.042 1.00 47.81 85 GLY A N 1
ATOM 673 C CA . GLY A 1 85 ? 4.409 22.533 9.183 1.00 47.81 85 GLY A CA 1
ATOM 674 C C . GLY A 1 85 ? 4.736 21.053 9.190 1.00 47.81 85 GLY A C 1
ATOM 675 O O . GLY A 1 85 ? 4.601 20.400 8.158 1.00 47.81 85 GLY A O 1
ATOM 676 N N . ASP A 1 86 ? 5.223 20.574 10.326 1.00 58.88 86 ASP A N 1
ATOM 677 C CA . ASP A 1 86 ? 5.569 19.183 10.583 1.00 58.88 86 ASP A CA 1
ATOM 678 C C . ASP A 1 86 ? 4.442 18.263 10.076 1.00 58.88 86 ASP A C 1
ATOM 680 O O . ASP A 1 86 ? 3.347 18.226 10.643 1.00 58.88 86 ASP A O 1
ATOM 684 N N . ILE A 1 87 ? 4.648 17.603 8.930 1.00 70.94 87 ILE A N 1
ATOM 685 C CA . ILE A 1 87 ? 3.647 16.689 8.375 1.00 70.94 87 ILE A CA 1
ATOM 686 C C . ILE A 1 87 ? 3.724 15.422 9.217 1.00 70.94 87 ILE A C 1
ATOM 688 O O . ILE A 1 87 ? 4.595 14.577 9.007 1.00 70.94 87 ILE A O 1
ATOM 692 N N . THR A 1 88 ? 2.795 15.278 10.159 1.00 85.69 88 THR A N 1
ATOM 693 C CA . THR A 1 88 ? 2.655 14.060 10.957 1.00 85.69 88 THR A CA 1
ATOM 694 C C . THR A 1 88 ? 2.288 12.897 10.037 1.00 85.69 88 THR A C 1
ATOM 696 O O . THR A 1 88 ? 1.198 12.865 9.465 1.00 85.69 88 THR A O 1
ATOM 699 N N . LEU A 1 89 ? 3.217 11.958 9.848 1.00 90.50 89 LEU A N 1
ATOM 700 C CA . LEU A 1 89 ? 2.975 10.747 9.066 1.00 90.50 89 LEU A CA 1
ATOM 701 C C . LEU A 1 89 ? 2.094 9.769 9.850 1.00 90.50 89 LEU A C 1
ATOM 703 O O . LEU A 1 89 ? 2.227 9.637 11.066 1.00 90.50 89 LEU A O 1
ATOM 707 N N . GLU A 1 90 ? 1.247 9.046 9.129 1.00 93.50 90 GLU A N 1
ATOM 708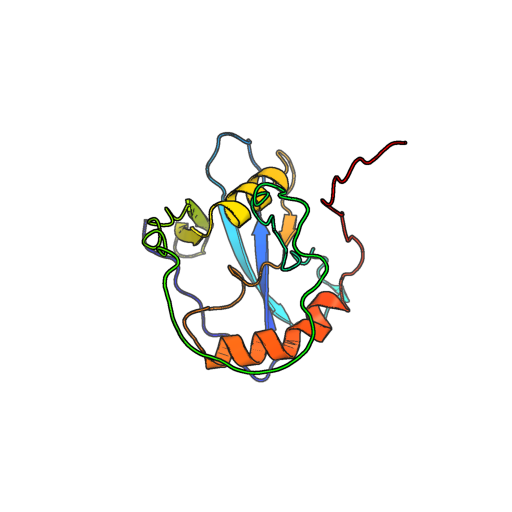 C CA . GLU A 1 90 ? 0.385 7.995 9.667 1.00 93.50 90 GLU A CA 1
ATOM 709 C C . GLU A 1 90 ? 1.049 6.627 9.516 1.00 93.50 90 GLU A C 1
ATOM 711 O O . GLU A 1 90 ? 1.779 6.389 8.554 1.00 93.50 90 GLU A O 1
ATOM 716 N N . GLU A 1 91 ? 0.785 5.708 10.443 1.00 94.56 91 GLU A N 1
ATOM 717 C CA . GLU A 1 91 ? 1.397 4.377 10.445 1.00 94.56 91 GLU A CA 1
ATOM 718 C C . GLU A 1 91 ? 0.421 3.292 9.973 1.00 94.56 91 GLU A C 1
ATOM 720 O O . GLU A 1 91 ? -0.668 3.125 10.527 1.00 94.56 91 GLU A O 1
ATOM 725 N N . ILE A 1 92 ? 0.853 2.497 8.993 1.00 95.06 92 ILE A N 1
ATOM 726 C CA . ILE A 1 92 ? 0.186 1.261 8.566 1.00 95.06 92 ILE A CA 1
ATOM 727 C C . ILE A 1 92 ? 1.022 0.043 8.948 1.00 95.06 92 ILE A C 1
ATOM 729 O O . ILE A 1 92 ? 2.238 0.140 9.129 1.00 95.06 92 ILE A O 1
ATOM 733 N N . THR A 1 93 ? 0.379 -1.117 9.046 1.00 96.69 93 THR A N 1
ATOM 734 C CA . THR A 1 93 ? 1.066 -2.386 9.300 1.00 96.69 93 THR A CA 1
ATOM 735 C C . THR A 1 93 ? 1.194 -3.187 8.012 1.00 96.69 93 THR A C 1
ATOM 737 O O . THR A 1 93 ? 0.193 -3.459 7.352 1.00 96.69 93 THR A O 1
ATOM 740 N N . ILE A 1 94 ? 2.416 -3.606 7.687 1.00 95.75 94 ILE A N 1
ATOM 741 C CA . ILE A 1 94 ? 2.698 -4.527 6.588 1.00 95.75 94 ILE A CA 1
ATOM 742 C C . ILE A 1 94 ? 2.930 -5.928 7.155 1.00 95.75 94 ILE A C 1
ATOM 744 O O . ILE A 1 94 ? 3.871 -6.158 7.922 1.00 95.75 94 ILE A O 1
ATOM 748 N N . GLN A 1 95 ? 2.058 -6.859 6.788 1.00 94.06 95 GLN A N 1
ATOM 749 C CA . GLN A 1 95 ? 2.157 -8.272 7.121 1.00 94.06 95 GLN A CA 1
ATOM 750 C C . GLN A 1 95 ? 3.193 -8.928 6.206 1.00 94.06 95 GLN A C 1
ATOM 752 O O . GLN A 1 95 ? 3.044 -8.933 4.985 1.00 94.06 95 GLN A O 1
ATOM 757 N N . ASN A 1 96 ? 4.246 -9.485 6.805 1.00 85.75 96 ASN A N 1
ATOM 758 C CA . ASN A 1 96 ? 5.293 -10.222 6.101 1.00 85.75 96 ASN A CA 1
ATOM 759 C C . ASN A 1 96 ? 5.423 -11.635 6.678 1.00 85.75 96 ASN A C 1
ATOM 761 O O . ASN A 1 96 ? 5.044 -11.896 7.820 1.00 85.75 96 ASN A O 1
ATOM 765 N N . ARG A 1 97 ? 6.071 -12.539 5.928 1.00 84.31 97 ARG A N 1
ATOM 766 C CA . ARG A 1 97 ? 6.395 -13.901 6.402 1.00 84.31 97 ARG A CA 1
ATOM 767 C C . ARG A 1 97 ? 7.226 -13.907 7.689 1.00 84.31 97 ARG A C 1
ATOM 769 O O . ARG A 1 97 ? 7.080 -14.809 8.503 1.00 84.31 97 ARG A O 1
ATOM 776 N N . SER A 1 98 ? 8.076 -12.898 7.867 1.00 86.06 98 SER A N 1
ATOM 777 C CA . SER A 1 98 ? 8.935 -12.730 9.047 1.00 86.06 98 SER A CA 1
ATOM 778 C C . SER A 1 98 ? 8.220 -12.085 10.243 1.00 86.06 98 SER A C 1
ATOM 780 O O . SER A 1 98 ? 8.843 -11.876 11.280 1.00 86.06 98 SER A O 1
ATOM 782 N N . GLY A 1 99 ? 6.933 -11.751 10.104 1.00 88.38 99 GLY A N 1
ATOM 783 C CA . GLY A 1 99 ? 6.135 -11.036 11.097 1.00 88.38 99 GLY A CA 1
ATOM 784 C C . GLY A 1 99 ? 5.717 -9.630 10.644 1.00 88.38 99 GLY A C 1
ATOM 785 O O . GLY A 1 99 ? 6.179 -9.134 9.612 1.00 88.38 99 GLY A O 1
ATOM 786 N N . PRO A 1 100 ? 4.819 -8.976 11.398 1.00 93.19 100 PRO A N 1
ATOM 787 C CA . PRO A 1 100 ? 4.298 -7.661 11.053 1.00 93.19 100 PRO A CA 1
ATOM 788 C C . PRO A 1 100 ? 5.349 -6.561 11.240 1.00 93.19 100 PRO A C 1
ATOM 790 O O . PRO A 1 100 ? 6.047 -6.488 12.255 1.00 93.19 100 PRO A O 1
ATOM 793 N N . THR A 1 101 ? 5.397 -5.657 10.272 1.00 94.81 101 THR A N 1
ATOM 794 C CA . THR A 1 101 ? 6.255 -4.465 10.249 1.00 94.81 101 THR A CA 1
ATOM 795 C C . THR A 1 101 ? 5.406 -3.210 10.083 1.00 94.81 101 THR A C 1
ATOM 797 O O . THR A 1 101 ? 4.205 -3.309 9.829 1.00 94.81 101 THR A O 1
ATOM 800 N N . THR A 1 102 ? 5.992 -2.027 10.250 1.00 94.94 102 THR A N 1
ATOM 801 C CA . THR A 1 102 ? 5.276 -0.756 10.087 1.00 94.94 102 THR A CA 1
ATOM 802 C C . THR A 1 102 ? 5.851 0.099 8.971 1.00 94.94 102 THR A C 1
ATOM 804 O O . THR A 1 102 ? 7.045 0.065 8.688 1.00 94.94 102 THR A O 1
ATOM 807 N N . MET A 1 103 ? 4.987 0.876 8.325 1.00 93.75 103 MET A N 1
ATOM 808 C CA . MET A 1 103 ? 5.366 1.847 7.304 1.00 93.75 103 MET A CA 1
ATOM 809 C C . MET A 1 103 ? 4.657 3.167 7.581 1.00 93.75 103 MET A C 1
ATOM 811 O O . MET A 1 103 ? 3.466 3.185 7.899 1.00 93.75 103 MET A O 1
ATOM 815 N N . LYS A 1 104 ? 5.391 4.272 7.444 1.00 94.19 104 LYS A N 1
ATOM 816 C CA . LYS A 1 104 ? 4.844 5.621 7.571 1.00 94.19 104 LYS A CA 1
ATOM 817 C C . LYS A 1 104 ? 4.407 6.148 6.211 1.00 94.19 104 LYS A C 1
ATOM 819 O O . LYS A 1 104 ? 5.179 6.119 5.257 1.00 94.19 104 LYS A O 1
ATOM 824 N N . ILE A 1 105 ? 3.186 6.659 6.133 1.00 92.19 105 ILE A N 1
ATOM 825 C CA . ILE A 1 105 ? 2.591 7.199 4.911 1.00 92.19 105 ILE A CA 1
ATOM 826 C C . ILE A 1 105 ? 1.973 8.571 5.167 1.00 92.19 105 ILE A C 1
ATOM 828 O O . ILE A 1 105 ? 1.733 8.976 6.304 1.00 92.19 105 ILE A O 1
ATOM 832 N N . LYS A 1 106 ? 1.702 9.310 4.091 1.00 91.12 106 LYS A N 1
ATOM 833 C CA . LYS A 1 106 ? 1.033 10.608 4.201 1.00 91.12 106 LYS A CA 1
ATOM 834 C C . LYS A 1 106 ? -0.429 10.435 4.662 1.00 91.12 106 LYS A C 1
ATOM 836 O O . LYS A 1 106 ? -1.079 9.470 4.242 1.00 91.12 106 LYS A O 1
ATOM 841 N N . PRO A 1 107 ? -0.984 11.379 5.448 1.00 90.88 107 PRO A N 1
ATOM 842 C CA . PRO A 1 107 ? -2.355 11.285 5.964 1.00 90.88 107 PRO A CA 1
ATOM 843 C C . PRO A 1 107 ? -3.440 11.130 4.893 1.00 90.88 107 PRO A C 1
ATOM 845 O O . PRO A 1 107 ? -4.442 10.442 5.104 1.00 90.88 107 PRO A O 1
ATOM 848 N N . ASN A 1 108 ? -3.240 11.738 3.723 1.00 88.88 108 ASN A N 1
ATOM 849 C CA . ASN A 1 108 ? -4.169 11.635 2.601 1.00 88.88 108 ASN A CA 1
ATOM 850 C C . ASN A 1 108 ? -4.240 10.201 2.052 1.00 88.88 108 ASN A C 1
ATOM 852 O O . ASN A 1 108 ? -5.333 9.671 1.860 1.00 88.88 108 ASN A O 1
ATOM 856 N N . LEU A 1 109 ? -3.092 9.540 1.883 1.00 91.06 109 LEU A N 1
ATOM 857 C CA . LEU A 1 109 ? -3.037 8.142 1.467 1.00 91.06 109 LEU A CA 1
ATOM 858 C C . LEU A 1 109 ? -3.618 7.222 2.542 1.00 91.06 109 LEU A C 1
ATOM 860 O O . LEU A 1 109 ? -4.376 6.314 2.221 1.00 91.06 109 LEU A O 1
ATOM 864 N N . HIS A 1 110 ? -3.330 7.484 3.819 1.00 93.19 110 HIS A N 1
ATOM 865 C CA . HIS A 1 110 ? -3.906 6.714 4.922 1.00 93.19 110 HIS A CA 1
ATOM 866 C C . HIS A 1 110 ? -5.439 6.788 4.936 1.00 93.19 110 HIS A C 1
ATOM 868 O O . HIS A 1 110 ? -6.119 5.767 5.052 1.00 93.19 110 HIS A O 1
ATOM 874 N N . SER A 1 111 ? -5.985 7.989 4.741 1.00 90.69 111 SER A N 1
ATOM 875 C CA . SER A 1 111 ? -7.428 8.218 4.640 1.00 90.69 111 SER A CA 1
ATOM 876 C C . SER A 1 111 ? -8.032 7.506 3.427 1.00 90.69 111 SER A C 1
ATOM 878 O O . SER A 1 111 ? -9.067 6.854 3.556 1.00 90.69 111 SER A O 1
ATOM 880 N N . ALA A 1 112 ? -7.361 7.563 2.271 1.00 90.62 112 ALA A N 1
ATOM 881 C CA . ALA A 1 112 ? -7.782 6.848 1.070 1.00 90.62 112 ALA A CA 1
ATOM 882 C C . ALA A 1 112 ? -7.811 5.328 1.294 1.00 90.62 112 ALA A C 1
ATOM 884 O O . ALA A 1 112 ? -8.811 4.690 0.980 1.00 90.62 112 ALA A O 1
ATOM 885 N N . LEU A 1 113 ? -6.774 4.743 1.906 1.00 92.31 113 LEU A N 1
ATOM 886 C CA . LEU A 1 113 ? -6.743 3.312 2.226 1.00 92.31 113 LEU A CA 1
ATOM 887 C C . LEU A 1 113 ? -7.875 2.914 3.176 1.00 92.31 113 LEU A C 1
ATOM 889 O O . LEU A 1 113 ? -8.535 1.907 2.940 1.00 92.31 113 LEU A O 1
ATOM 893 N N . ARG A 1 114 ? -8.156 3.709 4.216 1.00 91.81 114 ARG A N 1
ATOM 894 C CA . ARG A 1 114 ? -9.298 3.449 5.107 1.00 91.81 114 ARG A CA 1
ATOM 895 C C . ARG A 1 114 ? -10.633 3.492 4.378 1.00 91.81 114 ARG A C 1
ATOM 897 O O . ARG A 1 114 ? -11.472 2.636 4.620 1.00 91.81 114 ARG A O 1
ATOM 904 N N . TYR A 1 115 ? -10.818 4.461 3.489 1.00 90.50 115 TYR A N 1
ATOM 905 C CA . TYR A 1 115 ? -12.039 4.577 2.699 1.00 90.50 115 TYR A CA 1
ATOM 906 C C . TYR A 1 115 ? -12.209 3.401 1.724 1.00 90.50 115 TYR A C 1
ATOM 908 O O . TYR A 1 115 ? -13.309 2.895 1.522 1.00 90.50 115 TYR A O 1
ATOM 916 N N . LEU A 1 116 ? -11.111 2.973 1.099 1.00 89.94 116 LEU A N 1
ATOM 917 C CA . LEU A 1 116 ? -11.090 1.892 0.118 1.00 89.94 116 LEU A CA 1
ATOM 918 C C . LEU A 1 116 ? -11.223 0.506 0.761 1.00 89.94 116 LEU A C 1
ATOM 920 O O . LEU A 1 116 ? -11.600 -0.433 0.057 1.00 89.94 116 LEU A O 1
ATOM 924 N N . ARG A 1 117 ? -10.889 0.363 2.047 1.00 93.31 117 ARG A N 1
ATOM 925 C CA . ARG A 1 117 ? -10.941 -0.896 2.796 1.00 93.31 117 ARG A CA 1
ATOM 926 C C . ARG A 1 117 ? -12.383 -1.370 2.957 1.00 93.31 117 ARG A C 1
ATOM 928 O O . ARG A 1 117 ? -13.263 -0.599 3.324 1.00 93.31 117 ARG A O 1
ATOM 935 N N . ARG A 1 118 ? -12.617 -2.659 2.707 1.00 91.62 118 ARG A N 1
ATOM 936 C CA . ARG A 1 118 ? -13.910 -3.317 2.940 1.00 91.62 118 ARG A CA 1
ATOM 937 C C . ARG A 1 118 ? -13.836 -4.149 4.217 1.00 91.62 118 ARG A C 1
ATOM 939 O O . ARG A 1 118 ? -12.769 -4.623 4.596 1.00 91.62 118 ARG A O 1
ATOM 946 N N . GLU A 1 119 ? -14.971 -4.352 4.872 1.00 93.75 119 GLU A N 1
ATOM 947 C CA . GLU A 1 119 ? -15.024 -5.124 6.122 1.00 93.75 119 GLU A CA 1
ATOM 948 C C . GLU A 1 119 ? -14.874 -6.634 5.894 1.00 93.75 119 GLU A C 1
ATOM 950 O O . GLU A 1 119 ? -14.382 -7.350 6.762 1.00 93.75 119 GLU A O 1
ATOM 955 N N . ASN A 1 120 ? -15.273 -7.116 4.717 1.00 93.69 120 ASN A N 1
ATOM 956 C CA . ASN A 1 120 ? -15.425 -8.538 4.410 1.00 93.69 120 ASN A CA 1
ATOM 957 C C . ASN A 1 120 ? -14.639 -9.004 3.176 1.00 93.69 120 ASN A C 1
ATOM 959 O O . ASN A 1 120 ? -14.867 -10.118 2.706 1.00 93.69 120 ASN A O 1
ATOM 963 N N . GLN A 1 121 ? -13.785 -8.150 2.604 1.00 92.69 121 GLN A N 1
ATOM 964 C CA . GLN A 1 121 ? -13.025 -8.498 1.409 1.00 92.69 121 GLN A CA 1
ATOM 965 C C . GLN A 1 121 ? -11.729 -7.694 1.290 1.00 92.69 121 GLN A C 1
ATOM 967 O O . GLN A 1 121 ? -11.737 -6.465 1.381 1.00 92.69 121 GLN A O 1
ATOM 972 N N . ASP A 1 122 ? -10.635 -8.389 0.998 1.00 94.38 122 ASP A N 1
ATOM 973 C CA . ASP A 1 122 ? -9.367 -7.758 0.644 1.00 94.38 122 ASP A CA 1
ATOM 974 C C . ASP A 1 122 ? -9.452 -7.046 -0.711 1.00 94.38 122 ASP A C 1
ATOM 976 O O . ASP A 1 122 ? -10.249 -7.397 -1.588 1.00 94.38 122 ASP A O 1
ATOM 980 N N . ARG A 1 123 ? -8.587 -6.052 -0.917 1.00 92.50 123 ARG A N 1
ATOM 981 C CA . ARG A 1 123 ? -8.461 -5.355 -2.202 1.00 92.50 123 ARG A CA 1
ATOM 982 C C . ARG A 1 123 ? -7.022 -5.292 -2.652 1.00 92.50 123 ARG A C 1
ATOM 984 O O . ARG A 1 123 ? -6.131 -5.094 -1.837 1.00 92.50 123 ARG A O 1
ATOM 991 N N . ILE A 1 124 ? -6.807 -5.415 -3.955 1.00 91.00 124 ILE A N 1
ATOM 992 C CA . ILE A 1 124 ? -5.481 -5.292 -4.551 1.00 91.00 124 ILE A CA 1
ATOM 993 C C . ILE A 1 124 ? -5.388 -3.919 -5.204 1.00 91.00 124 ILE A C 1
ATOM 995 O O . ILE A 1 124 ? -6.162 -3.584 -6.098 1.00 91.00 124 ILE A O 1
ATOM 999 N N . LEU A 1 125 ? -4.454 -3.115 -4.719 1.00 90.69 125 LEU A N 1
ATOM 1000 C CA . LEU A 1 125 ? -4.233 -1.741 -5.126 1.00 90.69 125 LEU A CA 1
ATOM 1001 C C . LEU A 1 125 ? -2.790 -1.578 -5.600 1.00 90.69 125 LEU A C 1
ATOM 1003 O O . LEU A 1 125 ? -1.890 -2.292 -5.160 1.00 90.69 125 LEU A O 1
ATOM 1007 N N . TRP A 1 126 ? -2.554 -0.584 -6.441 1.00 89.00 126 TRP A N 1
ATOM 1008 C CA . TRP A 1 126 ? -1.217 -0.062 -6.686 1.00 89.00 126 TRP A CA 1
ATOM 1009 C C . TRP A 1 126 ? -1.173 1.392 -6.231 1.00 89.00 126 TRP A C 1
ATOM 1011 O O . TRP A 1 126 ? -1.975 2.202 -6.682 1.00 89.00 126 TRP A O 1
ATOM 1021 N N . ALA A 1 127 ? -0.259 1.722 -5.325 1.00 89.75 127 ALA A N 1
ATOM 1022 C CA . ALA A 1 127 ? -0.062 3.076 -4.816 1.00 89.75 127 ALA A CA 1
ATOM 1023 C C . ALA A 1 127 ? 1.430 3.384 -4.855 1.00 89.75 127 ALA A C 1
ATOM 1025 O O . ALA A 1 127 ? 2.192 2.757 -4.122 1.00 89.75 127 ALA A O 1
ATOM 1026 N N . ASP A 1 128 ? 1.856 4.327 -5.689 1.00 86.44 128 ASP A N 1
ATOM 1027 C CA . ASP A 1 128 ? 3.269 4.617 -5.952 1.00 86.44 128 ASP A CA 1
ATOM 1028 C C . ASP A 1 128 ? 4.066 4.902 -4.666 1.00 86.44 128 ASP A C 1
ATOM 1030 O O . ASP A 1 128 ? 5.169 4.392 -4.484 1.00 86.44 128 ASP A O 1
ATOM 1034 N N . ALA A 1 129 ? 3.466 5.622 -3.716 1.00 88.44 129 ALA A N 1
ATOM 1035 C CA . ALA A 1 129 ? 4.086 5.951 -2.435 1.00 88.44 129 ALA A CA 1
ATOM 1036 C C . ALA A 1 129 ? 4.357 4.738 -1.514 1.00 88.44 129 ALA A C 1
ATOM 1038 O O . ALA A 1 129 ? 5.118 4.882 -0.561 1.00 88.44 129 ALA A O 1
ATOM 1039 N N . ILE A 1 130 ? 3.737 3.578 -1.772 1.00 91.62 130 ILE A N 1
ATOM 1040 C CA . ILE A 1 130 ? 3.903 2.332 -0.993 1.00 91.62 130 ILE A CA 1
ATOM 1041 C C . ILE A 1 130 ? 4.536 1.214 -1.835 1.00 91.62 130 ILE A C 1
ATOM 1043 O O . ILE A 1 130 ? 5.289 0.393 -1.328 1.00 91.62 130 ILE A O 1
ATOM 1047 N N . CYS A 1 131 ? 4.197 1.130 -3.118 1.00 91.44 131 CYS A N 1
ATOM 1048 C CA . CYS A 1 131 ? 4.629 0.042 -3.994 1.00 91.44 131 CYS A CA 1
ATOM 1049 C C . CYS A 1 131 ? 6.051 0.265 -4.526 1.00 91.44 131 CYS A C 1
ATOM 1051 O O . CYS A 1 131 ? 6.759 -0.702 -4.814 1.00 91.44 131 CYS A O 1
ATOM 1053 N N . ILE A 1 132 ? 6.484 1.523 -4.623 1.00 88.62 132 ILE A N 1
ATOM 1054 C CA . ILE A 1 132 ? 7.822 1.897 -5.081 1.00 88.62 132 ILE A CA 1
ATOM 1055 C C . ILE A 1 132 ? 8.694 2.199 -3.868 1.00 88.62 132 ILE A C 1
ATOM 1057 O O . ILE A 1 132 ? 8.314 2.994 -3.003 1.00 88.62 132 ILE A O 1
ATOM 1061 N N . ASN A 1 133 ? 9.896 1.628 -3.837 1.00 89.62 133 ASN A N 1
ATOM 1062 C CA . ASN A 1 133 ? 10.903 1.999 -2.858 1.00 89.62 133 ASN A CA 1
ATOM 1063 C C . ASN A 1 133 ? 11.387 3.430 -3.132 1.00 89.62 133 ASN A C 1
ATOM 1065 O O . ASN A 1 133 ? 12.253 3.674 -3.967 1.00 89.62 133 ASN A O 1
ATOM 1069 N N . GLN A 1 134 ? 10.829 4.396 -2.404 1.00 82.69 134 GLN A N 1
ATOM 1070 C CA . GLN A 1 134 ? 11.127 5.818 -2.598 1.00 82.69 134 GLN A CA 1
ATOM 1071 C C . GLN A 1 134 ? 12.574 6.202 -2.244 1.00 82.69 134 GLN A C 1
ATOM 1073 O O . GLN A 1 134 ? 13.006 7.294 -2.618 1.00 82.69 134 GLN A O 1
ATOM 1078 N N . LEU A 1 135 ? 13.299 5.338 -1.522 1.00 85.38 135 LEU A N 1
ATOM 1079 C CA . LEU A 1 135 ? 14.692 5.552 -1.119 1.00 85.38 135 LEU A CA 1
ATOM 1080 C C . LEU A 1 135 ? 15.698 5.026 -2.149 1.00 85.38 135 LEU A C 1
ATOM 1082 O O . LEU A 1 135 ? 16.859 5.430 -2.120 1.00 85.38 135 LEU A O 1
ATOM 1086 N N . ASP A 1 136 ? 15.266 4.157 -3.064 1.00 85.44 136 ASP A N 1
ATOM 1087 C CA . ASP A 1 136 ? 16.090 3.659 -4.159 1.00 85.44 136 ASP A CA 1
ATOM 1088 C C . ASP A 1 136 ? 15.778 4.451 -5.432 1.00 85.44 136 ASP A C 1
ATOM 1090 O O . ASP A 1 136 ? 14.758 4.252 -6.092 1.00 85.44 136 ASP A O 1
ATOM 1094 N N . GLY A 1 137 ? 16.662 5.392 -5.768 1.00 83.56 137 GLY A N 1
ATOM 1095 C CA . GLY A 1 137 ? 16.492 6.252 -6.938 1.00 83.56 137 GLY A CA 1
ATOM 1096 C C . GLY A 1 137 ? 16.494 5.495 -8.269 1.00 83.56 137 GLY A C 1
ATOM 1097 O O . GLY A 1 137 ? 15.854 5.958 -9.213 1.00 83.56 137 GLY A O 1
ATOM 1098 N N . VAL A 1 138 ? 17.171 4.343 -8.342 1.00 83.88 138 VAL A N 1
ATOM 1099 C CA . VAL A 1 138 ? 17.226 3.513 -9.552 1.00 83.88 138 VAL A CA 1
ATOM 1100 C C . VAL A 1 138 ? 15.903 2.774 -9.711 1.00 83.88 138 VAL A C 1
ATOM 1102 O O . VAL A 1 138 ? 15.234 2.939 -10.728 1.00 83.88 138 VAL A O 1
ATOM 1105 N N . GLU A 1 139 ? 15.463 2.055 -8.671 1.00 83.88 139 GLU A N 1
ATOM 1106 C CA . GLU A 1 139 ? 14.162 1.369 -8.677 1.00 83.88 139 GLU A CA 1
ATOM 1107 C C . GLU A 1 139 ? 13.027 2.358 -8.960 1.00 83.88 139 GLU A C 1
ATOM 1109 O O . GLU A 1 139 ? 12.158 2.105 -9.793 1.00 83.88 139 GLU A O 1
ATOM 1114 N N . LYS A 1 140 ? 13.056 3.521 -8.303 1.00 84.31 140 LYS A N 1
ATOM 1115 C CA . LYS A 1 140 ? 12.067 4.575 -8.505 1.00 84.31 140 LYS A CA 1
ATOM 1116 C C . LYS A 1 140 ? 12.028 5.056 -9.951 1.00 84.31 140 LYS A C 1
ATOM 1118 O O . LYS A 1 140 ? 10.935 5.202 -10.495 1.00 84.31 140 LYS A O 1
ATOM 1123 N N . GLY A 1 141 ? 13.184 5.304 -10.566 1.00 82.19 141 GLY A N 1
ATOM 1124 C CA . GLY A 1 141 ? 13.268 5.706 -11.970 1.00 82.19 141 GLY A CA 1
ATOM 1125 C C . GLY A 1 141 ? 12.640 4.667 -12.898 1.00 82.19 141 GLY A C 1
ATOM 1126 O O . GLY A 1 141 ? 11.796 5.010 -13.729 1.00 82.19 141 GLY A O 1
ATOM 1127 N N . ASP A 1 142 ? 12.968 3.394 -12.687 1.00 81.50 142 ASP A N 1
ATOM 1128 C CA . ASP A 1 142 ? 12.471 2.290 -13.509 1.00 81.50 142 ASP A CA 1
ATOM 1129 C C . ASP A 1 142 ? 10.970 2.046 -13.326 1.00 81.50 142 ASP A C 1
ATOM 1131 O O . ASP A 1 142 ? 10.252 1.808 -14.298 1.00 81.50 142 ASP A O 1
ATOM 1135 N N . GLN A 1 143 ? 10.460 2.123 -12.094 1.00 79.38 143 GLN A N 1
ATOM 1136 C CA . GLN A 1 143 ? 9.030 1.969 -11.801 1.00 79.38 143 GLN A CA 1
ATOM 1137 C C . GLN A 1 143 ? 8.212 3.142 -12.359 1.00 79.38 143 GLN A C 1
ATOM 1139 O O . GLN A 1 143 ? 7.122 2.934 -12.894 1.00 79.38 143 GLN A O 1
ATOM 1144 N N . ILE A 1 144 ? 8.745 4.369 -12.306 1.00 80.00 144 ILE A N 1
ATOM 1145 C CA . ILE A 1 144 ? 8.117 5.538 -12.939 1.00 80.00 144 ILE A CA 1
ATOM 1146 C C . ILE A 1 144 ? 8.092 5.373 -14.463 1.00 80.00 144 ILE A C 1
ATOM 1148 O O . ILE A 1 144 ? 7.058 5.610 -15.086 1.00 80.00 144 ILE A O 1
ATOM 1152 N N . GLY A 1 145 ? 9.186 4.899 -15.070 1.00 75.12 145 GLY A N 1
ATOM 1153 C CA . GLY A 1 145 ? 9.234 4.584 -16.502 1.00 75.12 145 GLY A CA 1
ATOM 1154 C C . GLY A 1 145 ? 8.205 3.527 -16.924 1.00 75.12 145 GLY A C 1
ATOM 1155 O O . GLY A 1 145 ? 7.676 3.578 -18.035 1.00 75.12 145 GLY A O 1
ATOM 1156 N N . GLN A 1 146 ? 7.856 2.615 -16.013 1.00 71.81 146 GLN A N 1
ATOM 1157 C CA . GLN A 1 146 ? 6.839 1.581 -16.213 1.00 71.81 146 GLN A CA 1
ATOM 1158 C C . GLN A 1 146 ? 5.398 2.052 -15.952 1.00 71.81 146 GLN A C 1
ATOM 1160 O O . GLN A 1 146 ? 4.468 1.326 -16.310 1.00 71.81 146 GLN A O 1
ATOM 1165 N N . MET A 1 147 ? 5.171 3.257 -15.401 1.00 69.88 147 MET A N 1
ATOM 1166 C CA . MET A 1 147 ? 3.825 3.758 -15.061 1.00 69.88 147 MET A CA 1
ATOM 1167 C C . MET A 1 147 ? 2.852 3.689 -16.235 1.00 69.88 147 MET A C 1
ATOM 1169 O O . MET A 1 147 ? 1.680 3.386 -16.029 1.00 69.88 147 MET A O 1
ATOM 1173 N N . ARG A 1 148 ? 3.333 3.917 -17.464 1.00 64.94 148 ARG A N 1
ATOM 1174 C CA . ARG A 1 148 ? 2.508 3.806 -18.672 1.00 64.94 148 ARG A CA 1
ATOM 1175 C C . ARG A 1 148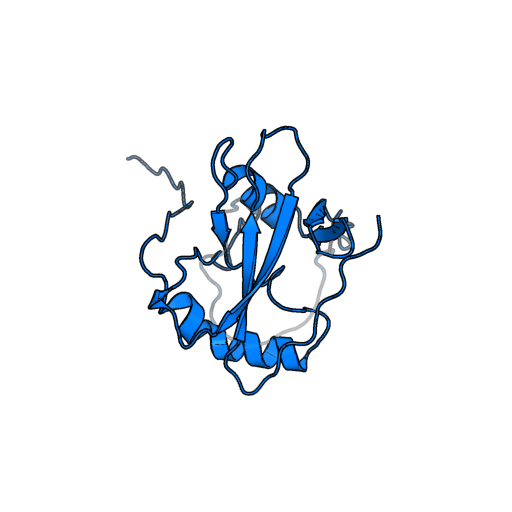 ? 1.780 2.462 -18.735 1.00 64.94 148 ARG A C 1
ATOM 1177 O O . ARG A 1 148 ? 0.568 2.438 -18.887 1.00 64.94 148 ARG A O 1
ATOM 1184 N N . TYR A 1 149 ? 2.494 1.365 -18.513 1.00 64.69 149 TYR A N 1
ATOM 1185 C CA . TYR A 1 149 ? 1.925 0.020 -18.546 1.00 64.69 149 TYR A CA 1
ATOM 1186 C C . TYR A 1 149 ? 1.019 -0.257 -17.341 1.00 64.69 149 TYR A C 1
ATOM 1188 O O . TYR A 1 149 ? 0.020 -0.955 -17.472 1.00 64.69 149 TYR A O 1
ATOM 1196 N N . ILE A 1 150 ? 1.314 0.328 -16.180 1.00 65.88 150 ILE A N 1
ATOM 1197 C CA . ILE A 1 150 ? 0.511 0.158 -14.958 1.00 65.88 150 ILE A CA 1
ATOM 1198 C C . ILE A 1 150 ? -0.874 0.806 -15.121 1.00 65.88 150 ILE A C 1
ATOM 1200 O O . ILE A 1 150 ? -1.891 0.201 -14.790 1.00 65.88 150 ILE A O 1
ATOM 1204 N N . TYR A 1 151 ? -0.935 2.017 -15.684 1.00 61.66 151 TYR A N 1
ATOM 1205 C CA . TYR A 1 151 ? -2.199 2.728 -15.914 1.00 61.66 151 TYR A CA 1
ATOM 1206 C C . TYR A 1 151 ? -2.933 2.305 -17.195 1.00 61.66 151 TYR A C 1
ATOM 1208 O O . TYR A 1 151 ? -4.145 2.495 -17.274 1.00 61.66 151 TYR A O 1
ATOM 1216 N N . GLU A 1 152 ? -2.240 1.731 -18.185 1.00 60.66 152 GLU A N 1
ATOM 1217 C CA . GLU A 1 152 ? -2.853 1.191 -19.411 1.00 60.66 152 GLU A CA 1
ATOM 1218 C C . GLU A 1 152 ? -3.393 -0.241 -19.228 1.00 60.66 152 GLU A C 1
ATOM 1220 O O . GLU A 1 152 ? -4.249 -0.669 -20.001 1.00 60.66 152 GLU A O 1
ATOM 1225 N N . THR A 1 153 ? -2.975 -0.955 -18.171 1.00 55.31 153 THR A N 1
ATOM 1226 C CA . THR A 1 153 ? -3.384 -2.347 -17.898 1.00 55.31 153 THR A CA 1
ATOM 1227 C C . THR A 1 153 ? -4.300 -2.551 -16.671 1.00 55.31 153 THR A C 1
ATOM 1229 O O . THR A 1 153 ? -4.153 -3.553 -15.969 1.00 55.31 153 THR A O 1
ATOM 1232 N N . PRO A 1 154 ? -5.281 -1.680 -16.352 1.00 52.81 154 PRO A N 1
ATOM 1233 C CA . PRO A 1 154 ? -6.310 -2.051 -15.400 1.00 52.81 154 PRO A CA 1
ATOM 1234 C C . PRO A 1 154 ? -7.277 -3.000 -16.110 1.00 52.81 154 PRO A C 1
ATOM 1236 O O . PRO A 1 154 ? -8.111 -2.583 -16.919 1.00 52.81 154 PRO A O 1
ATOM 1239 N N . SER A 1 155 ? -7.213 -4.289 -15.787 1.00 50.31 155 SER A N 1
ATOM 1240 C CA . SER A 1 155 ? -8.281 -5.246 -16.076 1.00 50.31 155 SER A CA 1
ATOM 1241 C C . SER A 1 155 ? -9.520 -4.877 -15.242 1.00 50.31 155 SER A C 1
ATOM 1243 O O . SER A 1 155 ? -9.847 -5.509 -14.254 1.00 50.31 155 SER A O 1
ATOM 1245 N N . LYS A 1 156 ? -10.206 -3.801 -15.655 1.00 45.12 156 LYS A N 1
ATOM 1246 C CA . LYS A 1 156 ? -11.512 -3.309 -15.190 1.00 45.12 156 LYS A CA 1
ATOM 1247 C C . LYS A 1 156 ? -11.666 -3.155 -13.670 1.00 45.12 156 LYS A C 1
ATOM 1249 O O . LYS A 1 156 ? -12.225 -4.013 -13.003 1.00 45.12 156 LYS A O 1
ATOM 1254 N N . SER A 1 157 ? -11.351 -1.962 -13.171 1.00 37.53 157 SER A N 1
ATOM 1255 C CA . SER A 1 157 ? -12.338 -1.086 -12.516 1.00 37.53 157 SER A CA 1
ATOM 1256 C C . SER A 1 157 ? -11.631 0.165 -11.992 1.00 37.53 157 SER A C 1
ATOM 1258 O O . SER A 1 157 ? -11.135 0.195 -10.872 1.00 37.53 157 SER A O 1
ATOM 1260 N N . LEU A 1 158 ? -11.627 1.234 -12.790 1.00 42.47 158 LEU A N 1
ATOM 1261 C CA . LEU A 1 158 ? -11.518 2.595 -12.267 1.00 42.47 158 LEU A CA 1
ATOM 1262 C C . LEU A 1 158 ? -12.772 2.858 -11.414 1.00 42.47 158 LEU A C 1
ATOM 1264 O O . LEU A 1 158 ? -13.742 3.430 -11.911 1.00 42.47 158 LEU A O 1
ATOM 1268 N N . SER A 1 159 ? -12.815 2.415 -10.150 1.00 37.56 159 SER A N 1
ATOM 1269 C CA . SER A 1 159 ? -13.839 2.928 -9.236 1.00 37.56 159 SER A CA 1
ATOM 1270 C C . SER A 1 159 ? -13.418 4.336 -8.840 1.00 37.56 159 SER A C 1
ATOM 1272 O O . SER A 1 159 ? -12.619 4.535 -7.924 1.00 37.56 159 SER A O 1
ATOM 1274 N N . GLY A 1 160 ? -13.901 5.306 -9.614 1.00 40.91 160 GLY A N 1
ATOM 1275 C CA . GLY A 1 160 ? -13.707 6.719 -9.359 1.00 40.91 160 GLY A CA 1
ATOM 1276 C C . GLY A 1 160 ? -14.150 7.070 -7.944 1.00 40.91 160 GLY A C 1
ATOM 1277 O O . GLY A 1 160 ? -15.314 6.924 -7.582 1.00 40.91 160 GLY A O 1
ATOM 1278 N N . LEU A 1 161 ? -13.211 7.582 -7.158 1.00 38.75 161 LEU A N 1
ATOM 1279 C CA . LEU A 1 161 ? -13.513 8.424 -6.008 1.00 38.75 161 LEU A CA 1
ATOM 1280 C C . LEU A 1 161 ? -13.133 9.862 -6.329 1.00 38.75 161 LEU A C 1
ATOM 1282 O O . LEU A 1 161 ? -12.404 10.515 -5.597 1.00 38.75 161 LEU A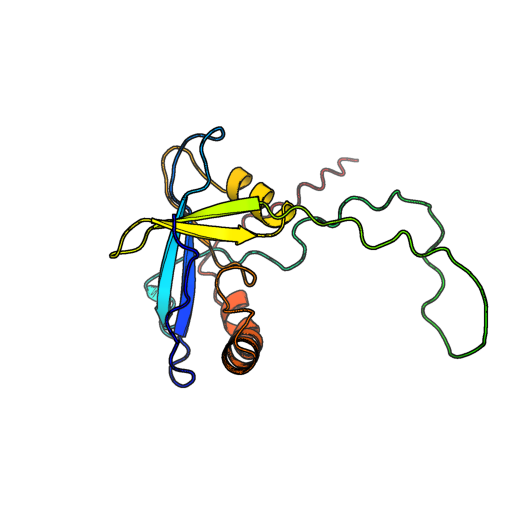 O 1
ATOM 1286 N N . ALA A 1 162 ? -13.679 10.351 -7.439 1.00 35.47 162 ALA A N 1
ATOM 1287 C CA . ALA A 1 162 ? -14.101 11.734 -7.530 1.00 35.47 162 ALA A CA 1
ATOM 1288 C C . ALA A 1 162 ? -15.606 11.733 -7.241 1.00 35.47 162 ALA A C 1
ATOM 1290 O O . ALA A 1 162 ? -16.426 11.556 -8.139 1.00 35.47 162 ALA A O 1
ATOM 1291 N N . LYS A 1 163 ? -15.992 11.874 -5.969 1.00 33.09 163 LYS A 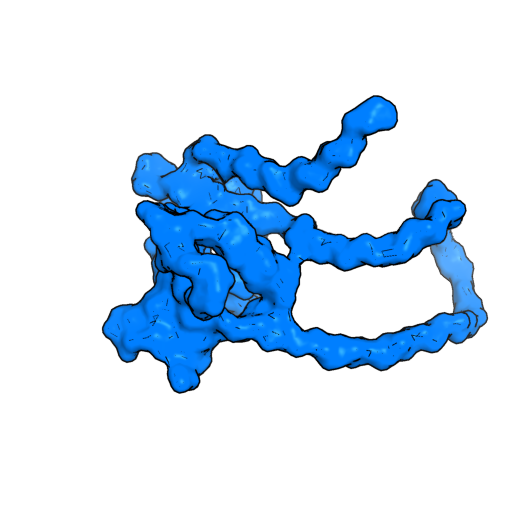N 1
ATOM 1292 C CA . LYS A 1 163 ? -17.311 12.440 -5.680 1.00 33.09 163 LYS A CA 1
ATOM 1293 C C . LYS A 1 163 ? -17.173 13.952 -5.805 1.00 33.09 163 LYS A C 1
ATOM 1295 O O . LYS A 1 163 ? -17.051 14.635 -4.799 1.00 33.09 163 LYS A O 1
ATOM 1300 N N . GLU A 1 164 ? -17.192 14.459 -7.031 1.00 33.25 164 GLU A N 1
ATOM 1301 C CA . GLU A 1 164 ? -17.734 15.795 -7.259 1.00 33.25 164 GLU A CA 1
ATOM 1302 C C . GLU A 1 164 ? -19.198 15.616 -7.637 1.00 33.25 164 GLU A C 1
ATOM 1304 O O . GLU A 1 164 ? -19.576 15.397 -8.784 1.00 33.25 164 GLU A O 1
ATOM 1309 N N . THR A 1 165 ? -20.042 15.645 -6.610 1.00 35.78 165 THR A N 1
ATOM 1310 C CA . THR A 1 165 ? -21.435 16.022 -6.784 1.00 35.78 165 THR A CA 1
ATOM 1311 C C . THR A 1 165 ? -21.450 17.516 -7.088 1.00 35.78 165 THR A C 1
ATOM 1313 O O . THR A 1 165 ? -21.453 18.318 -6.158 1.00 35.78 165 THR A O 1
ATOM 1316 N N . ASN A 1 166 ? -21.476 17.893 -8.363 1.00 31.12 166 ASN A N 1
ATOM 1317 C CA . ASN A 1 166 ? -22.125 19.143 -8.739 1.00 31.12 166 ASN A CA 1
ATOM 1318 C C . ASN A 1 166 ? -23.403 18.787 -9.494 1.00 31.12 166 ASN A C 1
ATOM 1320 O O . ASN A 1 166 ? -23.414 18.570 -10.704 1.00 31.12 166 ASN A O 1
ATOM 1324 N N . SER A 1 167 ? -24.464 18.598 -8.712 1.00 31.98 167 SER A N 1
ATOM 1325 C CA . SER A 1 167 ? -25.823 18.524 -9.220 1.00 31.98 167 SER A CA 1
ATOM 1326 C C . SER A 1 167 ? -26.343 19.953 -9.343 1.00 31.98 167 SER A C 1
ATOM 1328 O O . SER A 1 167 ? -26.460 20.620 -8.319 1.00 31.98 167 SER A O 1
ATOM 1330 N N . MET A 1 168 ? -26.722 20.303 -10.578 1.00 30.91 168 MET A N 1
ATOM 1331 C CA . MET A 1 168 ? -27.447 21.502 -11.041 1.00 30.91 168 MET A CA 1
ATOM 1332 C C . MET A 1 168 ? -26.677 22.822 -11.096 1.00 30.91 168 MET A C 1
ATOM 1334 O O . MET A 1 168 ? -26.118 23.261 -10.072 1.00 30.91 168 MET A O 1
#

Secondary structure (DSSP, 8-state):
-EEP-PPPPPGGGTEEEEEEE----TTSPPEEEEEEEETT-GGG---EE--S-S--------TT-SS----------------------EEEEEEETTEEEEEEE-HHHHHHHHHH--SS--EEEE-HHHHS-TT-HHHHHHHHHHHHHHHH---S------------

Organism: Fusarium solani (NCBI:txid169388)

pLDDT: mean 71.25, std 22.46, range [30.91, 96.69]

Foldseek 3Di:
DAADDDDDDDLPQQKWKKKWFDAADLPDATEIEIDIDRLVPLPPDAAAEDDPCLDDPPPPDDPDPPDDPDDDDDDDDDDPDPPPPPQDWDWHWYQDPVGIHIDTHGPSVSVVSSVVHHNPDIHIYDYLRPTFPPVDPVSNVSVVVCVVSVVVRRPDDPPDPPPPPPDD

Radius of gyration: 19.28 Å; chains: 1; bounding box: 45×55×35 Å